Protein AF-A0A328EIQ7-F1 (afdb_monomer_lite)

Sequence (140 aa):
MAGFSALIATLGALTYQYGFGLNVCEFCWWQRIFMFPLEIIVAISLIFGIKGNHRVIGTLATIGAGFSVYHYTMHVQKWILKAQEILPASCSADPESSCVQTTGVMVFDFLTIPFMALIVFIFVIWMSFLAGCALKNEAK

pLDDT: mean 70.71, std 13.25, range [43.28, 88.62]

Foldseek 3Di:
DLLVVLVVLVVVVVCCCVVVVQQEAPLNVVLVVLSPVLSVVVVCCVVVVPQDCLVVSLVSLVVSLVSLVVLLVQQCCCQVVVDDRPDPQDPDPDPSNRSRPRDPDDDVSRDDSSNVSNVSSVVSNVVSVVSVVVVVVVVD

Secondary structure (DSSP, 8-state):
-HHHHHHHHHHHHHHHHHTS--PPPHHHHHHHHHHHHHHHHHHHHHHTT-TTTHHHHHHHHHHHHHHHHHHHHHHHHHHTS-PPPSS-S-SSS-GGG-TTTS----BTTTB-HHHHHHHHHHHHHHHHHHHHHHHHHHT-

Radius of gyration: 16.92 Å; chains: 1; bounding box: 43×29×50 Å

Structure (mmCIF, N/CA/C/O backbone):
data_AF-A0A328EIQ7-F1
#
_entry.id   AF-A0A328EIQ7-F1
#
loop_
_atom_site.group_PDB
_atom_site.id
_atom_site.type_symbol
_atom_site.label_atom_id
_atom_site.label_alt_id
_atom_site.label_comp_id
_atom_site.label_asym_id
_atom_site.label_entity_id
_atom_site.label_seq_id
_atom_site.pdbx_PDB_ins_code
_atom_site.Cartn_x
_atom_site.Cartn_y
_atom_site.Cartn_z
_atom_site.occupancy
_atom_site.B_iso_or_equiv
_atom_site.auth_seq_id
_atom_site.auth_comp_id
_atom_site.auth_asym_id
_atom_site.auth_atom_id
_atom_site.pdbx_PDB_model_num
ATOM 1 N N . MET A 1 1 ? -13.363 5.888 3.286 1.00 55.75 1 MET A N 1
ATOM 2 C CA . MET A 1 1 ? -12.366 6.491 2.370 1.00 55.75 1 MET A CA 1
ATOM 3 C C . MET A 1 1 ? -11.290 5.490 1.945 1.00 55.75 1 MET A C 1
ATOM 5 O O . MET A 1 1 ? -11.178 5.267 0.751 1.00 55.75 1 MET A O 1
ATOM 9 N N . ALA A 1 2 ? -10.595 4.806 2.867 1.00 58.88 2 ALA A N 1
ATOM 10 C CA . ALA A 1 2 ? -9.532 3.839 2.530 1.00 58.88 2 ALA A CA 1
ATOM 11 C C . ALA A 1 2 ? -9.949 2.674 1.595 1.00 58.88 2 ALA A C 1
ATOM 13 O O . ALA A 1 2 ? -9.169 2.270 0.739 1.00 58.88 2 ALA A O 1
ATOM 14 N N . GLY A 1 3 ? -11.183 2.162 1.702 1.00 62.28 3 GLY A N 1
ATOM 15 C CA . GLY A 1 3 ? -11.669 1.091 0.815 1.00 62.28 3 GLY A CA 1
ATOM 16 C C . GLY A 1 3 ? -11.914 1.526 -0.638 1.00 62.28 3 GLY A C 1
ATOM 17 O O . GLY A 1 3 ? -11.757 0.728 -1.554 1.00 62.28 3 GLY A O 1
ATOM 18 N N . PHE A 1 4 ? -12.252 2.798 -0.873 1.00 65.81 4 PHE A N 1
ATOM 19 C CA . PHE A 1 4 ? -12.515 3.306 -2.225 1.00 65.81 4 PHE A CA 1
ATOM 20 C C . PHE A 1 4 ? -11.212 3.532 -3.003 1.00 65.81 4 PHE A C 1
ATOM 22 O O . PHE A 1 4 ? -11.117 3.170 -4.171 1.00 65.81 4 PHE A O 1
ATOM 29 N N . SER A 1 5 ? -10.175 4.051 -2.335 1.00 62.84 5 SER A N 1
ATOM 30 C CA . SER A 1 5 ? -8.829 4.176 -2.912 1.00 62.84 5 SER A CA 1
ATOM 31 C C . SER A 1 5 ? -8.204 2.817 -3.243 1.00 62.84 5 SER A C 1
ATOM 33 O O . SER A 1 5 ? -7.541 2.694 -4.266 1.00 62.84 5 SER A O 1
ATOM 35 N N . ALA A 1 6 ? -8.458 1.801 -2.414 1.00 62.19 6 ALA A N 1
ATOM 36 C CA . ALA A 1 6 ? -8.024 0.422 -2.637 1.00 62.19 6 ALA A CA 1
ATOM 37 C C . ALA A 1 6 ? -8.658 -0.187 -3.901 1.00 62.19 6 ALA A C 1
ATOM 39 O O . ALA A 1 6 ? -7.957 -0.655 -4.792 1.00 62.19 6 ALA A O 1
ATOM 40 N N . LEU A 1 7 ? -9.982 -0.071 -4.050 1.00 67.44 7 LEU A N 1
ATOM 41 C CA . LEU A 1 7 ? -10.684 -0.556 -5.244 1.00 67.44 7 LEU A CA 1
ATOM 42 C C . LEU A 1 7 ? -10.172 0.096 -6.534 1.00 67.44 7 LEU A C 1
ATOM 44 O O . LEU A 1 7 ? -9.965 -0.597 -7.527 1.00 67.44 7 LEU A O 1
ATOM 48 N N . ILE A 1 8 ? -9.935 1.411 -6.519 1.00 72.75 8 ILE A N 1
ATOM 49 C CA . ILE A 1 8 ? -9.387 2.128 -7.679 1.00 72.75 8 ILE A CA 1
ATOM 50 C C . ILE A 1 8 ? -7.964 1.655 -7.992 1.00 72.75 8 ILE A C 1
ATOM 52 O O . ILE A 1 8 ? -7.632 1.467 -9.161 1.00 72.75 8 ILE A O 1
ATOM 56 N N . ALA A 1 9 ? -7.132 1.431 -6.972 1.00 65.31 9 ALA A N 1
ATOM 57 C CA . ALA A 1 9 ? -5.766 0.961 -7.163 1.00 65.31 9 ALA A CA 1
ATOM 58 C C . ALA A 1 9 ? -5.720 -0.472 -7.724 1.00 65.31 9 ALA A C 1
ATOM 60 O O . ALA A 1 9 ? -4.964 -0.736 -8.659 1.00 65.31 9 ALA A O 1
ATOM 61 N N . THR A 1 10 ? -6.579 -1.367 -7.234 1.00 68.25 10 THR A N 1
ATOM 62 C CA . THR A 1 10 ? -6.695 -2.744 -7.734 1.00 68.25 10 THR A CA 1
ATOM 63 C C . THR A 1 10 ? -7.267 -2.799 -9.148 1.00 68.25 10 THR A C 1
ATOM 65 O O . THR A 1 10 ? -6.723 -3.505 -9.998 1.00 68.25 10 THR A O 1
ATOM 68 N N . LEU A 1 11 ? -8.300 -2.006 -9.449 1.00 68.69 11 LEU A N 1
ATOM 69 C CA . LEU A 1 11 ? -8.834 -1.891 -10.809 1.00 68.69 11 LEU A CA 1
ATOM 70 C C . LEU A 1 11 ? -7.795 -1.316 -11.774 1.00 68.69 11 LEU A C 1
ATOM 72 O O . LEU A 1 11 ? -7.629 -1.865 -12.857 1.00 68.69 11 LEU A O 1
ATOM 76 N N . GLY A 1 12 ? -7.060 -0.278 -11.363 1.00 64.44 12 GLY A N 1
ATOM 77 C CA . GLY A 1 12 ? -5.956 0.295 -12.134 1.00 64.44 12 GLY A CA 1
ATOM 78 C C . GLY A 1 12 ? -4.852 -0.725 -12.416 1.00 64.44 12 GLY A C 1
ATOM 79 O O . GLY A 1 12 ? -4.405 -0.875 -13.549 1.00 64.44 12 GLY A O 1
ATOM 80 N N . ALA A 1 13 ? -4.447 -1.496 -11.406 1.00 64.44 13 ALA A N 1
ATOM 81 C CA . ALA A 1 13 ? -3.445 -2.547 -11.560 1.00 64.44 13 ALA A CA 1
ATOM 82 C C . ALA A 1 13 ? -3.894 -3.657 -12.532 1.00 64.44 13 ALA A C 1
ATOM 84 O O . ALA A 1 13 ? -3.063 -4.232 -13.244 1.00 64.44 13 ALA A O 1
ATOM 85 N N . LEU A 1 14 ? -5.196 -3.954 -12.580 1.00 64.31 14 LEU A N 1
ATOM 86 C CA . LEU A 1 14 ? -5.769 -4.970 -13.459 1.00 64.31 14 LEU A CA 1
ATOM 87 C C . LEU A 1 14 ? -5.925 -4.471 -14.905 1.00 64.31 14 LEU A C 1
ATOM 89 O O . LEU A 1 14 ? -5.632 -5.225 -15.832 1.00 64.31 14 LEU A O 1
ATOM 93 N N . THR A 1 15 ? -6.296 -3.202 -15.118 1.00 64.38 15 THR A N 1
ATOM 94 C CA . THR A 1 15 ? -6.307 -2.582 -16.457 1.00 64.38 15 THR A CA 1
ATOM 95 C C . THR A 1 15 ? -4.909 -2.434 -17.039 1.00 64.38 15 THR A C 1
ATOM 97 O O . THR A 1 15 ? -4.744 -2.640 -18.237 1.00 64.38 15 THR A O 1
ATOM 100 N N . TYR A 1 16 ? -3.880 -2.164 -16.231 1.00 61.44 16 TYR A N 1
ATOM 101 C CA . TYR A 1 16 ? -2.499 -2.166 -16.730 1.00 61.44 16 TYR A CA 1
ATOM 102 C C . TYR A 1 16 ? -2.033 -3.548 -17.204 1.00 61.44 16 TYR A C 1
ATOM 104 O O . TYR A 1 16 ? -1.334 -3.640 -18.210 1.00 61.44 16 TYR A O 1
ATOM 112 N N . GLN A 1 17 ? -2.469 -4.621 -16.542 1.00 57.56 17 GLN A N 1
ATOM 113 C CA . GLN A 1 17 ? -2.087 -5.984 -16.911 1.00 57.56 17 GLN A CA 1
ATOM 114 C C . GLN A 1 17 ? -2.889 -6.525 -18.107 1.00 57.56 17 GLN A C 1
ATOM 116 O O . GLN A 1 17 ? -2.301 -7.007 -19.068 1.00 57.56 17 GLN A O 1
ATOM 121 N N . TYR A 1 18 ? -4.223 -6.433 -18.075 1.00 58.44 18 TYR A N 1
ATOM 122 C CA . TYR A 1 18 ? -5.090 -7.008 -19.117 1.00 58.44 18 TYR A CA 1
ATOM 123 C C . TYR A 1 18 ? -5.432 -6.036 -20.249 1.00 58.44 18 TYR A C 1
ATOM 125 O O . TYR A 1 18 ? -5.706 -6.470 -21.361 1.00 58.44 18 TYR A O 1
ATOM 133 N N . GLY A 1 19 ? -5.441 -4.731 -19.974 1.00 58.91 19 GLY A N 1
ATOM 134 C CA . GLY A 1 19 ? -5.762 -3.703 -20.966 1.00 58.91 19 GLY A CA 1
ATOM 135 C C . GLY A 1 19 ? -4.544 -3.250 -21.767 1.00 58.91 19 GLY A C 1
ATOM 136 O O . GLY A 1 19 ? -4.631 -3.128 -22.983 1.00 58.91 19 GLY A O 1
ATOM 137 N N . PHE A 1 20 ? -3.405 -3.032 -21.099 1.00 57.84 20 PHE A N 1
ATOM 138 C CA . PHE A 1 20 ? -2.170 -2.557 -21.741 1.00 57.84 20 PHE A CA 1
ATOM 139 C C . PHE A 1 20 ? -1.143 -3.664 -22.028 1.00 57.84 20 PHE A C 1
ATOM 141 O O . PHE A 1 20 ? -0.097 -3.373 -22.600 1.00 57.84 20 PHE A O 1
ATOM 148 N N . GLY A 1 21 ? -1.424 -4.919 -21.651 1.00 55.94 21 GLY A N 1
ATOM 149 C CA . GLY A 1 21 ? -0.544 -6.062 -21.925 1.00 55.94 21 GLY A CA 1
ATOM 150 C C . GLY A 1 21 ? 0.822 -5.978 -21.237 1.00 55.94 21 GLY A C 1
ATOM 151 O O . GLY A 1 21 ? 1.778 -6.597 -21.697 1.00 55.94 21 GLY A O 1
ATOM 152 N N . LEU A 1 22 ? 0.942 -5.193 -20.161 1.00 60.72 22 LEU A N 1
ATOM 153 C CA . LEU A 1 22 ? 2.194 -5.061 -19.422 1.00 60.72 22 LEU A CA 1
ATOM 154 C C . LEU A 1 22 ? 2.404 -6.315 -18.570 1.00 60.72 22 LEU A C 1
ATOM 156 O O . LEU A 1 22 ? 1.678 -6.544 -17.596 1.00 60.72 22 LEU A O 1
ATOM 160 N N . ASN A 1 23 ? 3.409 -7.115 -18.928 1.00 59.16 23 ASN A N 1
ATOM 161 C CA . ASN A 1 23 ? 3.832 -8.243 -18.108 1.00 59.16 23 ASN A CA 1
ATOM 162 C C . ASN A 1 23 ? 4.323 -7.730 -16.746 1.00 59.16 23 ASN A C 1
ATOM 164 O O . ASN A 1 23 ? 5.179 -6.853 -16.636 1.00 59.16 23 ASN A O 1
ATOM 168 N N . VAL A 1 24 ? 3.710 -8.238 -15.677 1.00 61.91 24 VAL A N 1
ATOM 169 C CA . VAL A 1 24 ? 4.009 -7.797 -14.312 1.00 61.91 24 VAL A CA 1
ATOM 170 C C . VAL A 1 24 ? 5.277 -8.485 -13.838 1.00 61.91 24 VAL A C 1
ATOM 172 O O . VAL A 1 24 ? 5.378 -9.707 -13.874 1.00 61.91 24 VAL A O 1
ATOM 175 N N . CYS A 1 25 ? 6.227 -7.699 -13.353 1.00 68.31 25 CYS A N 1
ATOM 176 C CA . CYS A 1 25 ? 7.468 -8.231 -12.826 1.00 68.31 25 CYS A CA 1
ATOM 177 C C . CYS A 1 25 ? 7.275 -8.950 -11.476 1.00 68.31 25 CYS A C 1
ATOM 179 O O . CYS A 1 25 ? 6.311 -8.692 -10.745 1.00 68.31 25 CYS A O 1
ATOM 181 N N . GLU A 1 26 ? 8.224 -9.814 -11.108 1.00 69.50 26 GLU A N 1
ATOM 182 C CA . GLU A 1 26 ? 8.176 -10.594 -9.861 1.00 69.50 26 GLU A CA 1
ATOM 183 C C . GLU A 1 26 ? 8.045 -9.693 -8.617 1.00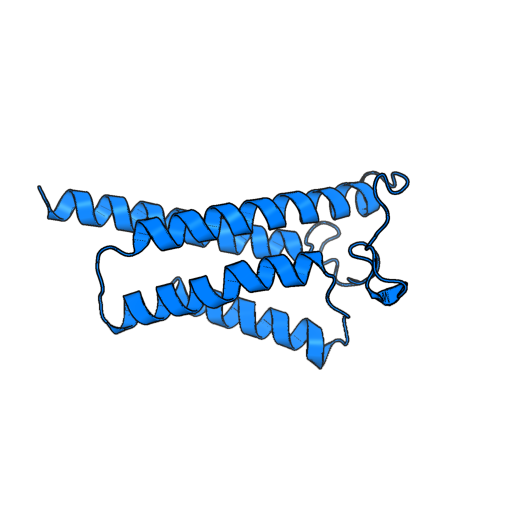 69.50 26 GLU A C 1
ATOM 185 O O . GLU A 1 26 ? 7.254 -9.981 -7.718 1.00 69.50 26 GLU A O 1
ATOM 190 N N . PHE A 1 27 ? 8.733 -8.543 -8.580 1.00 66.50 27 PHE A N 1
ATOM 191 C CA . PHE A 1 27 ? 8.627 -7.582 -7.471 1.00 66.50 27 PHE A CA 1
ATOM 192 C C . PHE A 1 27 ? 7.250 -6.905 -7.373 1.00 66.50 27 PHE A C 1
ATOM 194 O O . PHE A 1 27 ? 6.747 -6.695 -6.267 1.00 66.50 27 PHE A O 1
ATOM 201 N N . CYS A 1 28 ? 6.600 -6.601 -8.499 1.00 72.06 28 CYS A N 1
ATOM 202 C CA . CYS A 1 28 ? 5.214 -6.119 -8.504 1.00 72.06 28 CYS A CA 1
ATOM 203 C C . CYS A 1 28 ? 4.244 -7.192 -7.998 1.00 72.06 28 CYS A C 1
ATOM 205 O O . CYS A 1 28 ? 3.253 -6.869 -7.341 1.00 72.06 28 CYS A O 1
ATOM 207 N N . TRP A 1 29 ? 4.522 -8.467 -8.277 1.00 74.62 29 TRP A N 1
ATOM 208 C CA . TRP A 1 29 ? 3.723 -9.570 -7.754 1.00 74.62 29 TRP A CA 1
ATOM 209 C C . TRP A 1 29 ? 3.839 -9.666 -6.228 1.00 74.62 29 TRP A C 1
ATOM 211 O O . TRP A 1 29 ? 2.819 -9.737 -5.541 1.00 74.62 29 TRP A O 1
ATOM 221 N N . TRP A 1 30 ? 5.053 -9.518 -5.684 1.00 75.62 30 TRP A N 1
ATOM 222 C CA . TRP A 1 30 ? 5.267 -9.412 -4.238 1.00 75.62 30 TRP A CA 1
ATOM 223 C C . TRP A 1 30 ? 4.500 -8.243 -3.614 1.00 75.62 30 TRP A C 1
ATOM 225 O O . TRP A 1 30 ? 3.831 -8.429 -2.599 1.00 75.62 30 TRP A O 1
ATOM 235 N N . GLN A 1 31 ? 4.501 -7.061 -4.237 1.00 75.12 31 GLN A N 1
ATOM 236 C CA . GLN A 1 31 ? 3.704 -5.922 -3.756 1.00 75.12 31 GLN A CA 1
ATOM 237 C C . GLN A 1 31 ? 2.198 -6.238 -3.722 1.00 75.12 31 GLN A C 1
ATOM 239 O O . GLN A 1 31 ? 1.522 -5.897 -2.749 1.00 75.12 31 GLN A O 1
ATOM 244 N N . ARG A 1 32 ? 1.672 -6.945 -4.734 1.00 78.69 32 ARG A N 1
ATOM 245 C CA . ARG A 1 32 ? 0.258 -7.361 -4.790 1.00 78.69 32 ARG A CA 1
ATOM 246 C C . ARG A 1 32 ? -0.114 -8.385 -3.717 1.00 78.69 32 ARG A C 1
ATOM 248 O O . ARG A 1 32 ? -1.206 -8.282 -3.162 1.00 78.69 32 ARG A O 1
ATOM 255 N N . ILE A 1 33 ? 0.783 -9.316 -3.377 1.00 81.38 33 ILE A N 1
ATOM 256 C CA . ILE A 1 33 ? 0.560 -10.281 -2.284 1.00 81.38 33 ILE A CA 1
ATOM 257 C C . ILE A 1 33 ? 0.326 -9.564 -0.953 1.00 81.38 33 ILE A C 1
ATOM 259 O O . ILE A 1 33 ? -0.495 -10.015 -0.162 1.00 81.38 33 ILE A O 1
ATOM 263 N N . PHE A 1 34 ? 1.007 -8.446 -0.696 1.00 79.88 34 PHE A N 1
ATOM 264 C CA . PHE A 1 34 ? 0.793 -7.673 0.532 1.00 79.88 34 PHE A CA 1
ATOM 265 C C . PHE A 1 34 ? -0.391 -6.709 0.431 1.00 79.88 34 PHE A C 1
ATOM 267 O O . PHE A 1 34 ? -1.044 -6.431 1.438 1.00 79.88 34 PHE A O 1
ATOM 274 N N . MET A 1 35 ? -0.691 -6.214 -0.770 1.00 80.94 35 MET A N 1
ATOM 275 C CA . MET A 1 35 ? -1.764 -5.251 -0.992 1.00 80.94 35 MET A CA 1
ATOM 276 C C . MET A 1 35 ? -3.155 -5.895 -0.933 1.00 80.94 35 MET A C 1
ATOM 278 O O . MET A 1 35 ? -3.985 -5.452 -0.147 1.00 80.94 35 MET A O 1
ATOM 282 N N . PHE A 1 36 ? -3.424 -6.967 -1.686 1.00 81.06 36 PHE A N 1
ATOM 283 C CA . PHE A 1 36 ? -4.786 -7.516 -1.789 1.00 81.06 36 PHE A CA 1
ATOM 284 C C . PHE A 1 36 ? -5.375 -8.027 -0.461 1.00 81.06 36 PHE A C 1
ATOM 286 O O . PHE A 1 36 ? -6.525 -7.698 -0.160 1.00 81.06 36 PHE A O 1
ATOM 293 N N . PRO A 1 37 ? -4.638 -8.769 0.391 1.00 82.25 37 PRO A N 1
ATOM 294 C CA . PRO A 1 37 ? -5.161 -9.177 1.693 1.00 82.25 37 PRO A CA 1
ATOM 295 C C . PRO A 1 37 ? -5.436 -7.978 2.599 1.00 82.25 37 PRO A C 1
ATOM 297 O O . PRO A 1 37 ? -6.416 -7.978 3.343 1.00 82.25 37 PRO A O 1
ATOM 300 N N . LEU A 1 38 ? -4.602 -6.935 2.516 1.00 82.56 38 LEU A N 1
ATOM 301 C CA . LEU A 1 38 ? -4.797 -5.710 3.278 1.00 82.56 38 LEU A CA 1
ATOM 302 C C . LEU A 1 38 ? -6.122 -5.038 2.904 1.00 82.56 38 LEU A C 1
ATOM 304 O O . LEU A 1 38 ? -6.865 -4.621 3.792 1.00 82.56 38 LEU A O 1
ATOM 308 N N . GLU A 1 39 ? -6.444 -4.967 1.613 1.00 80.06 39 GLU A N 1
ATOM 309 C CA . GLU A 1 39 ? -7.699 -4.381 1.132 1.00 80.06 39 GLU A CA 1
ATOM 310 C C . GLU A 1 39 ? -8.921 -5.132 1.655 1.00 80.06 39 GLU A C 1
ATOM 312 O O . GLU A 1 39 ? -9.871 -4.506 2.128 1.00 80.06 39 GLU A O 1
ATOM 317 N N . ILE A 1 40 ? -8.870 -6.467 1.646 1.00 82.75 40 ILE A N 1
ATOM 318 C CA . ILE A 1 40 ? -9.935 -7.321 2.183 1.00 82.75 40 ILE A CA 1
ATOM 319 C C . ILE A 1 40 ? -10.121 -7.054 3.681 1.00 82.75 40 ILE A C 1
ATOM 321 O O . ILE A 1 40 ? -11.245 -6.849 4.139 1.00 82.75 40 ILE A O 1
ATOM 325 N N . ILE A 1 41 ? -9.030 -6.990 4.449 1.00 83.88 41 ILE A N 1
ATOM 326 C CA . ILE A 1 41 ? -9.088 -6.731 5.894 1.00 83.88 41 ILE A CA 1
ATOM 327 C C . ILE A 1 41 ? -9.676 -5.344 6.175 1.00 83.88 41 ILE A C 1
ATOM 329 O O . ILE A 1 41 ? -10.522 -5.205 7.064 1.00 83.88 41 ILE A O 1
ATOM 333 N N . VAL A 1 42 ? -9.270 -4.317 5.423 1.00 81.25 42 VAL A N 1
ATOM 334 C CA . VAL A 1 42 ? -9.812 -2.956 5.551 1.00 81.25 42 VAL A CA 1
ATOM 335 C C . VAL A 1 42 ? -11.300 -2.930 5.196 1.00 81.25 42 VAL A C 1
ATOM 337 O O . VAL A 1 42 ? -12.088 -2.349 5.942 1.00 81.25 42 VAL A O 1
ATOM 340 N N . ALA A 1 43 ? -11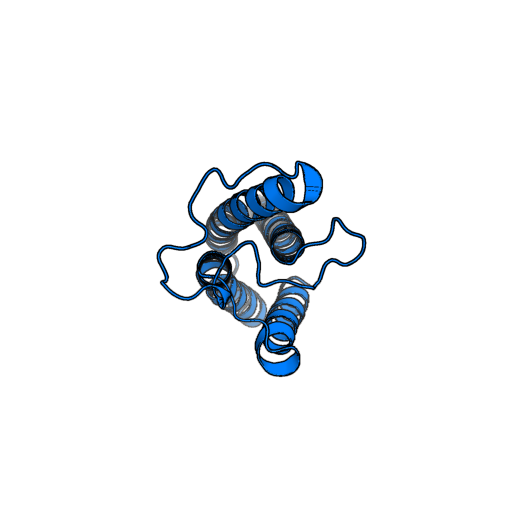.707 -3.583 4.104 1.00 81.38 43 ALA A N 1
ATOM 341 C CA . ALA A 1 43 ? -13.099 -3.640 3.666 1.00 81.38 43 ALA A CA 1
ATOM 342 C C . ALA A 1 43 ? -13.999 -4.335 4.698 1.00 81.38 43 ALA A C 1
ATOM 344 O O . ALA A 1 43 ? -15.019 -3.777 5.099 1.00 81.38 43 ALA A O 1
ATOM 345 N N . ILE A 1 44 ? -13.590 -5.504 5.199 1.00 83.19 44 ILE A N 1
ATOM 346 C CA . ILE A 1 44 ? -14.320 -6.242 6.240 1.00 83.19 44 ILE A CA 1
ATOM 347 C C . ILE A 1 44 ? -14.394 -5.411 7.525 1.00 83.19 44 ILE A C 1
ATOM 349 O O . ILE A 1 44 ? -15.463 -5.281 8.118 1.00 83.19 44 ILE A O 1
ATOM 353 N N . SER A 1 45 ? -13.289 -4.788 7.940 1.00 83.19 45 SER A N 1
ATOM 354 C CA . SER A 1 45 ? -13.274 -3.962 9.155 1.00 83.19 45 SER A CA 1
ATOM 355 C C . SER A 1 45 ? -14.226 -2.765 9.054 1.00 83.19 45 SER A C 1
ATOM 357 O O . SER A 1 45 ? -14.824 -2.383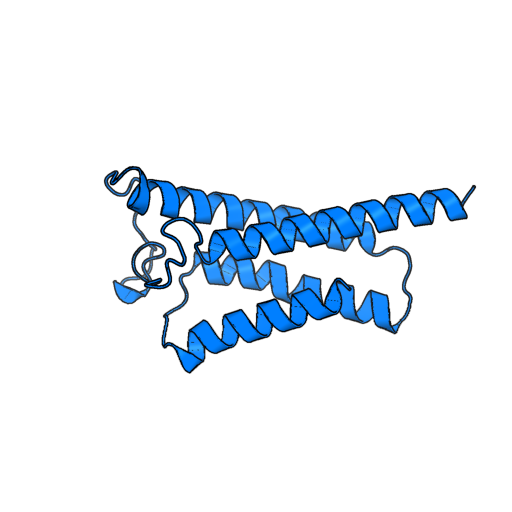 10.058 1.00 83.19 45 SER A O 1
ATOM 359 N N . LEU A 1 46 ? -14.404 -2.200 7.852 1.00 78.69 46 LEU A N 1
ATOM 360 C CA . LEU A 1 46 ? -15.357 -1.118 7.590 1.00 78.69 46 LEU A CA 1
ATOM 361 C C . LEU A 1 46 ? -16.813 -1.602 7.567 1.00 78.69 46 LEU A C 1
ATOM 363 O O . LEU A 1 46 ? -17.662 -0.942 8.155 1.00 78.69 46 LEU A O 1
ATOM 367 N N . ILE A 1 47 ? -17.101 -2.735 6.919 1.00 83.00 47 ILE A N 1
ATOM 368 C CA . ILE A 1 47 ? -18.466 -3.279 6.799 1.00 83.00 47 ILE A CA 1
ATOM 369 C C . ILE A 1 47 ? -18.995 -3.741 8.159 1.00 83.00 47 ILE A C 1
ATOM 371 O O . ILE A 1 47 ? -20.129 -3.444 8.520 1.00 83.00 47 ILE A O 1
ATOM 375 N N . PHE A 1 48 ? -18.165 -4.449 8.925 1.00 83.19 48 PHE A N 1
ATOM 376 C CA . PHE A 1 48 ? -18.558 -5.037 10.206 1.00 83.19 48 PHE A CA 1
ATOM 377 C C . PHE A 1 48 ? -18.247 -4.135 11.410 1.00 83.19 48 PHE A C 1
ATOM 379 O O . PHE A 1 48 ? -18.505 -4.521 12.547 1.00 83.19 48 PHE A O 1
ATOM 386 N N . GLY A 1 49 ? -17.675 -2.945 11.187 1.00 76.31 49 GLY A N 1
ATOM 387 C CA . GLY A 1 49 ? -17.350 -1.992 12.253 1.00 76.31 49 GLY A CA 1
ATOM 388 C C . GLY A 1 49 ? -16.339 -2.520 13.280 1.00 76.31 49 GLY A C 1
ATOM 389 O O . GLY A 1 49 ? -16.369 -2.106 14.440 1.00 76.31 49 GLY A O 1
ATOM 390 N N . ILE A 1 50 ? -15.454 -3.443 12.884 1.00 78.62 50 ILE A N 1
ATOM 391 C CA . ILE A 1 50 ? -14.511 -4.107 13.794 1.00 78.62 50 ILE A CA 1
ATOM 392 C C . ILE A 1 50 ? -13.418 -3.117 14.210 1.00 78.62 50 ILE A C 1
ATOM 394 O O . ILE A 1 50 ? -12.500 -2.788 13.453 1.00 78.62 50 ILE A O 1
ATOM 398 N N . LYS A 1 51 ? -13.498 -2.658 15.458 1.00 72.81 51 LYS A N 1
ATOM 399 C CA . LYS A 1 51 ? -12.522 -1.764 16.082 1.00 72.81 51 LYS A CA 1
ATOM 400 C C . LYS A 1 51 ? -11.385 -2.597 16.685 1.00 72.81 51 LYS A C 1
ATOM 402 O O . LYS A 1 51 ? -11.575 -3.268 17.689 1.00 72.81 51 LYS A O 1
ATOM 407 N N . GLY A 1 52 ? -10.199 -2.569 16.071 1.00 76.62 52 GLY A N 1
ATOM 408 C CA . GLY A 1 52 ? -9.017 -3.269 16.612 1.00 76.62 52 GLY A CA 1
ATOM 409 C C . GLY A 1 52 ? -7.977 -3.701 15.580 1.00 76.62 52 GLY A C 1
ATOM 410 O O . GLY A 1 52 ? -6.794 -3.783 15.899 1.00 76.62 52 GLY A O 1
ATOM 411 N N . ASN A 1 53 ? -8.376 -3.850 14.316 1.00 83.38 53 ASN A N 1
ATOM 412 C CA . ASN A 1 53 ? -7.501 -4.364 13.253 1.00 83.38 53 ASN A CA 1
ATOM 413 C C . ASN A 1 53 ? -6.432 -3.369 12.764 1.00 83.38 53 ASN A C 1
ATOM 415 O O . ASN A 1 53 ? -5.576 -3.730 11.960 1.00 83.38 53 ASN A O 1
ATOM 419 N N . HIS A 1 54 ? -6.438 -2.130 13.268 1.00 82.25 54 HIS A N 1
ATOM 420 C CA . HIS A 1 54 ? -5.522 -1.058 12.861 1.00 82.25 54 HIS A CA 1
ATOM 421 C C . HIS A 1 54 ? -4.035 -1.437 12.983 1.00 82.25 54 HIS A C 1
ATOM 423 O O . HIS A 1 54 ? -3.235 -1.032 12.144 1.00 82.25 54 HIS A O 1
ATOM 429 N N . ARG A 1 55 ? -3.655 -2.251 13.982 1.00 83.38 55 ARG A N 1
ATOM 430 C CA . ARG A 1 55 ? -2.264 -2.715 14.148 1.00 83.38 55 ARG A CA 1
ATOM 431 C C . ARG A 1 55 ? -1.851 -3.688 13.048 1.00 83.38 55 ARG A C 1
ATOM 433 O O . ARG A 1 55 ? -0.790 -3.519 12.464 1.00 83.38 55 ARG A O 1
ATOM 440 N N . VAL A 1 56 ? -2.709 -4.660 12.735 1.00 85.81 56 VAL A N 1
ATOM 441 C CA . VAL A 1 56 ? -2.454 -5.663 11.686 1.00 85.81 56 VAL A CA 1
ATOM 442 C C . VAL A 1 56 ? -2.371 -4.991 10.317 1.00 85.81 56 VAL A C 1
ATOM 444 O O . VAL A 1 56 ? 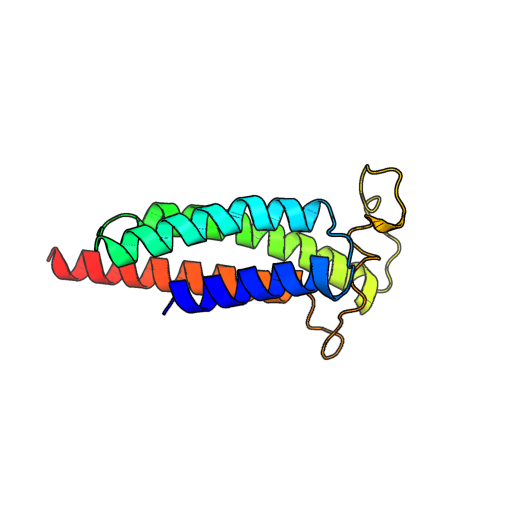-1.433 -5.244 9.564 1.00 85.81 56 VAL A O 1
ATOM 447 N N . ILE A 1 57 ? -3.307 -4.079 10.032 1.00 85.94 57 ILE A N 1
ATOM 448 C CA . ILE A 1 57 ? -3.330 -3.295 8.790 1.00 85.94 57 ILE A CA 1
ATOM 449 C C . ILE A 1 57 ? -2.050 -2.451 8.674 1.00 85.94 57 ILE A C 1
ATOM 451 O O . ILE A 1 57 ? -1.392 -2.480 7.637 1.00 85.94 57 ILE A O 1
ATOM 455 N N . GLY A 1 58 ? -1.649 -1.757 9.746 1.00 85.12 58 GLY A N 1
ATOM 456 C CA . GLY A 1 58 ? -0.428 -0.949 9.763 1.00 85.12 58 GLY A CA 1
ATOM 457 C C . GLY A 1 58 ? 0.853 -1.765 9.552 1.00 85.12 58 GLY A C 1
ATOM 458 O O . GLY A 1 58 ? 1.727 -1.346 8.790 1.00 85.12 58 GLY A O 1
ATOM 459 N N . THR A 1 59 ? 0.966 -2.948 10.168 1.00 87.50 59 THR A N 1
ATOM 460 C CA . THR A 1 59 ? 2.134 -3.828 10.000 1.00 87.50 59 THR A CA 1
ATOM 461 C C . THR A 1 59 ? 2.238 -4.355 8.570 1.00 87.50 59 THR A C 1
ATOM 463 O O . THR A 1 59 ? 3.304 -4.236 7.967 1.00 87.50 59 THR A O 1
ATOM 466 N N . LEU A 1 60 ? 1.145 -4.873 7.993 1.00 85.56 60 LEU A N 1
ATOM 467 C CA . LEU A 1 60 ? 1.156 -5.338 6.600 1.00 85.56 60 LEU A CA 1
ATOM 468 C C . LEU A 1 60 ? 1.481 -4.196 5.625 1.00 85.56 60 LEU A C 1
ATOM 470 O O . LEU A 1 60 ? 2.285 -4.384 4.713 1.00 85.56 60 LEU A O 1
ATOM 474 N N . ALA A 1 61 ? 0.903 -3.008 5.837 1.00 86.69 61 ALA A N 1
ATOM 475 C CA . ALA A 1 61 ? 1.164 -1.847 4.989 1.00 86.69 61 ALA A CA 1
ATOM 476 C C . ALA A 1 61 ? 2.635 -1.418 5.032 1.00 86.69 61 ALA A C 1
ATOM 478 O O . ALA A 1 61 ? 3.197 -1.052 4.005 1.00 86.69 61 ALA A O 1
ATOM 479 N N . THR A 1 62 ? 3.272 -1.496 6.204 1.00 88.00 62 THR A N 1
ATOM 480 C CA . THR A 1 62 ? 4.697 -1.168 6.370 1.00 88.00 62 THR A CA 1
ATOM 481 C C . THR A 1 62 ? 5.592 -2.128 5.589 1.00 88.00 62 THR A C 1
ATOM 483 O O . THR A 1 62 ? 6.541 -1.693 4.939 1.00 88.00 62 THR A O 1
ATOM 486 N N . ILE A 1 63 ? 5.273 -3.425 5.601 1.00 88.62 63 ILE A N 1
ATOM 487 C CA . ILE A 1 63 ? 6.015 -4.429 4.828 1.00 88.62 63 ILE A CA 1
ATOM 488 C C . ILE A 1 63 ? 5.860 -4.155 3.327 1.00 88.62 63 ILE A C 1
ATOM 490 O O . ILE A 1 63 ? 6.860 -4.067 2.616 1.00 88.62 63 ILE A O 1
ATOM 494 N N . GLY A 1 64 ? 4.626 -3.939 2.858 1.00 85.38 64 GLY A N 1
ATOM 495 C CA . GLY A 1 64 ? 4.350 -3.583 1.463 1.00 85.38 64 GLY A CA 1
ATOM 496 C C . GLY A 1 64 ? 5.061 -2.298 1.022 1.00 85.38 64 GLY A C 1
ATOM 497 O O . GLY A 1 64 ? 5.667 -2.265 -0.048 1.00 85.38 64 GLY A O 1
ATOM 498 N N . ALA A 1 65 ? 5.088 -1.273 1.882 1.00 86.81 65 ALA A N 1
ATOM 499 C CA . ALA A 1 65 ? 5.827 -0.036 1.640 1.00 86.81 65 ALA A CA 1
ATOM 500 C C . ALA A 1 65 ? 7.330 -0.288 1.454 1.00 86.81 65 ALA A C 1
ATOM 502 O O . ALA A 1 65 ? 7.932 0.302 0.561 1.00 86.81 65 ALA A O 1
ATOM 503 N N . GLY A 1 66 ? 7.931 -1.189 2.241 1.00 86.38 66 GLY A N 1
ATOM 504 C CA . GLY A 1 66 ? 9.339 -1.570 2.095 1.00 86.38 66 GLY A CA 1
ATOM 505 C C . GLY A 1 66 ? 9.658 -2.142 0.710 1.00 86.38 66 GLY A C 1
ATOM 506 O O . GLY A 1 66 ? 10.613 -1.704 0.065 1.00 86.38 66 GLY A O 1
ATOM 507 N N . PHE A 1 67 ? 8.812 -3.046 0.207 1.00 83.81 67 PHE A N 1
ATOM 508 C CA . PHE A 1 67 ? 8.938 -3.578 -1.156 1.00 83.81 67 PHE A CA 1
ATOM 509 C C . PHE A 1 67 ? 8.734 -2.498 -2.229 1.00 83.81 67 PHE A C 1
ATOM 511 O O . PHE A 1 67 ? 9.420 -2.514 -3.252 1.00 83.81 67 PHE A O 1
ATOM 518 N N . SER A 1 68 ? 7.828 -1.542 -2.009 1.00 83.69 68 SER A N 1
ATOM 519 C CA . SER A 1 68 ? 7.621 -0.407 -2.921 1.00 83.69 68 SER A CA 1
ATOM 520 C C . SER A 1 68 ? 8.800 0.554 -2.966 1.00 83.69 68 SER A C 1
ATOM 522 O O . SER A 1 68 ? 9.191 0.964 -4.057 1.00 83.69 68 SER A O 1
ATOM 524 N N . VAL A 1 69 ? 9.416 0.865 -1.821 1.00 84.62 69 VAL A N 1
ATOM 525 C CA . VAL A 1 69 ? 10.635 1.686 -1.768 1.00 84.62 69 VAL A CA 1
ATOM 526 C C . VAL A 1 69 ? 11.765 0.997 -2.520 1.00 84.62 69 VAL A C 1
ATOM 528 O O . VAL A 1 69 ? 12.373 1.612 -3.393 1.00 84.62 69 VAL A O 1
ATOM 531 N N . TYR A 1 70 ? 12.014 -0.283 -2.237 1.00 82.50 70 TYR A N 1
ATOM 532 C CA . TYR A 1 70 ? 13.074 -1.036 -2.904 1.00 82.50 70 TYR A CA 1
ATOM 533 C C . TYR A 1 70 ? 12.885 -1.049 -4.427 1.00 82.50 70 TYR A C 1
ATOM 535 O O . TYR A 1 70 ? 13.784 -0.674 -5.181 1.00 82.50 70 TYR A O 1
ATOM 543 N N . HIS A 1 71 ? 11.677 -1.366 -4.889 1.00 76.88 71 HIS A N 1
ATOM 544 C CA . HIS A 1 71 ? 11.376 -1.398 -6.316 1.00 76.88 71 HIS A CA 1
ATOM 545 C C . HIS A 1 71 ? 11.469 -0.006 -6.970 1.00 76.88 71 HIS A C 1
ATOM 547 O O . HIS A 1 71 ? 12.005 0.132 -8.069 1.00 76.88 71 HIS A O 1
ATOM 553 N N . TYR A 1 72 ? 11.034 1.052 -6.278 1.00 79.69 72 TYR A N 1
ATOM 554 C CA . TYR A 1 72 ? 11.196 2.426 -6.752 1.00 79.69 72 TYR A CA 1
ATOM 555 C C . TYR A 1 72 ? 12.674 2.817 -6.893 1.00 79.69 72 TYR A C 1
ATOM 557 O O . TYR A 1 72 ? 13.052 3.424 -7.893 1.00 79.69 72 TYR A O 1
ATOM 565 N N . THR A 1 73 ? 13.536 2.422 -5.948 1.00 75.38 73 THR A N 1
ATOM 566 C CA . THR A 1 73 ? 14.977 2.716 -6.038 1.00 75.38 73 THR A CA 1
ATOM 567 C C . THR A 1 73 ? 15.643 2.057 -7.246 1.00 75.38 73 THR A C 1
ATOM 569 O O . THR A 1 73 ? 16.493 2.688 -7.873 1.00 75.38 73 THR A O 1
ATOM 572 N N . MET A 1 74 ? 15.208 0.856 -7.645 1.00 72.19 74 MET A N 1
ATOM 573 C CA . MET A 1 74 ? 15.682 0.211 -8.877 1.00 72.19 74 MET A CA 1
ATOM 574 C C . MET A 1 74 ? 15.286 0.999 -10.130 1.00 72.19 74 MET A C 1
ATOM 576 O O . MET A 1 74 ? 16.111 1.212 -11.020 1.00 72.19 74 MET A O 1
ATOM 580 N N . HIS A 1 75 ? 14.047 1.498 -10.181 1.00 70.44 75 HIS A N 1
ATOM 581 C CA . HIS A 1 75 ? 13.604 2.374 -11.265 1.00 70.44 75 HIS A CA 1
ATOM 582 C C . HIS A 1 75 ? 14.419 3.673 -11.314 1.00 70.44 75 HIS A C 1
ATOM 584 O O . HIS A 1 75 ? 14.883 4.064 -12.381 1.00 70.44 75 HIS A O 1
ATOM 590 N N . VAL A 1 76 ? 14.654 4.316 -10.170 1.00 71.94 76 VAL A N 1
ATOM 591 C CA . VAL A 1 76 ? 15.474 5.535 -10.079 1.00 71.94 76 VAL A CA 1
ATOM 592 C C . VAL A 1 76 ? 16.902 5.282 -10.576 1.00 71.94 76 VAL A C 1
ATOM 594 O O . VAL A 1 76 ? 17.434 6.073 -11.354 1.00 71.94 76 VAL A O 1
ATOM 597 N N . GLN A 1 77 ? 17.522 4.166 -10.191 1.00 70.62 77 GLN A N 1
ATOM 598 C CA . GLN A 1 77 ? 18.880 3.831 -10.628 1.00 70.62 77 GLN A CA 1
ATOM 599 C C . GLN A 1 77 ? 18.991 3.652 -12.149 1.00 70.62 77 GLN A C 1
ATOM 601 O O . GLN A 1 77 ? 19.943 4.152 -12.751 1.00 70.62 77 GLN A O 1
ATOM 606 N N . LYS A 1 78 ? 18.011 3.004 -12.787 1.00 66.50 78 LYS A N 1
ATOM 607 C CA . LYS A 1 78 ? 18.028 2.801 -14.242 1.00 66.50 78 LYS A CA 1
ATOM 608 C C . LYS A 1 78 ? 17.634 4.051 -15.026 1.00 66.50 78 LYS A C 1
ATOM 610 O O . LYS A 1 78 ? 18.323 4.414 -15.975 1.00 66.50 78 LYS A O 1
ATOM 615 N N . TRP A 1 79 ? 16.544 4.712 -14.641 1.00 64.12 79 TRP A N 1
ATOM 616 C CA . TRP A 1 79 ? 15.951 5.797 -15.429 1.00 64.12 79 TRP A CA 1
ATOM 617 C C . TRP A 1 79 ? 16.587 7.165 -15.150 1.00 64.12 79 TRP A C 1
ATOM 619 O O . TRP A 1 79 ? 16.778 7.943 -16.082 1.00 64.12 79 TRP A O 1
ATOM 629 N N . ILE A 1 80 ? 16.975 7.447 -13.899 1.00 64.88 80 ILE A N 1
ATOM 630 C CA . ILE A 1 80 ? 17.543 8.748 -13.499 1.00 64.88 80 ILE A CA 1
ATOM 631 C C . ILE A 1 80 ? 19.072 8.708 -13.523 1.00 64.88 80 ILE A C 1
ATOM 633 O O . ILE A 1 80 ? 19.703 9.596 -14.090 1.00 64.88 80 ILE A O 1
ATOM 637 N N . LEU A 1 81 ? 19.679 7.676 -12.928 1.00 63.59 81 LEU A N 1
ATOM 638 C CA . LEU A 1 81 ? 21.141 7.587 -12.816 1.00 63.59 81 LEU A CA 1
ATOM 639 C C . LEU A 1 81 ? 21.808 6.929 -14.032 1.00 63.59 81 LEU A C 1
ATOM 641 O O . LEU A 1 81 ? 23.033 6.980 -14.132 1.00 63.59 81 LEU A O 1
ATOM 645 N N . LYS A 1 82 ? 21.032 6.322 -14.949 1.00 62.50 82 LYS A N 1
ATOM 646 C CA . LYS A 1 82 ? 21.524 5.542 -16.106 1.00 62.50 82 LYS A CA 1
ATOM 647 C C . LYS A 1 82 ? 22.645 4.562 -15.727 1.00 62.50 82 LYS A C 1
ATOM 649 O O . LYS A 1 82 ? 23.530 4.274 -16.532 1.00 62.50 82 LYS A O 1
ATOM 654 N N . ALA A 1 83 ? 22.631 4.089 -14.482 1.00 58.56 83 ALA A N 1
ATOM 655 C CA . ALA A 1 83 ? 23.654 3.210 -13.950 1.00 58.56 83 ALA A CA 1
ATOM 656 C C . ALA A 1 83 ? 23.437 1.794 -14.493 1.00 58.56 83 ALA A C 1
ATOM 658 O O . ALA A 1 83 ? 22.299 1.344 -14.650 1.00 58.56 83 ALA A O 1
ATOM 659 N N . GLN A 1 84 ? 24.533 1.097 -14.790 1.00 50.47 84 GLN A N 1
ATOM 660 C CA . GLN A 1 84 ? 24.489 -0.299 -15.214 1.00 50.47 84 GLN A CA 1
ATOM 661 C C . GLN A 1 84 ?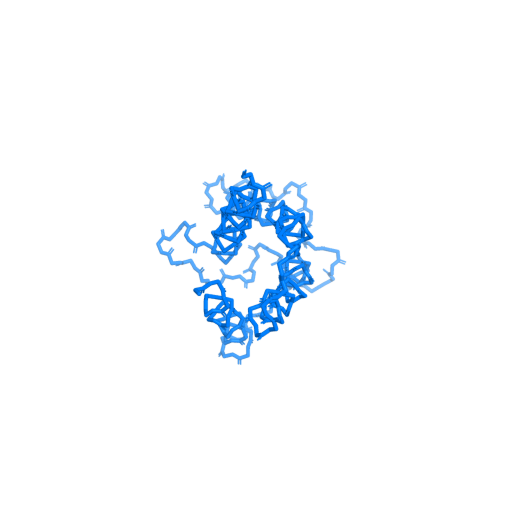 23.932 -1.163 -14.072 1.00 50.47 84 GLN A C 1
ATOM 663 O O . GLN A 1 84 ? 24.232 -0.916 -12.903 1.00 50.47 84 GLN A O 1
ATOM 668 N N . GLU A 1 85 ? 23.069 -2.122 -14.416 1.00 54.22 85 GLU A N 1
ATOM 669 C CA . GLU A 1 85 ? 22.266 -2.888 -13.457 1.00 54.22 85 GLU A CA 1
ATOM 670 C C . GLU A 1 85 ? 23.149 -3.537 -12.372 1.00 54.22 85 GLU A C 1
ATOM 672 O O . GLU A 1 85 ? 24.029 -4.339 -12.671 1.00 54.22 85 GLU A O 1
ATOM 677 N N . ILE A 1 86 ? 22.933 -3.168 -11.102 1.00 48.91 86 ILE A N 1
ATOM 678 C CA . ILE A 1 86 ? 23.707 -3.692 -9.957 1.00 48.91 86 ILE A CA 1
ATOM 679 C C . ILE A 1 86 ? 23.206 -5.096 -9.561 1.00 48.91 86 ILE A C 1
ATOM 681 O O . ILE A 1 86 ? 23.933 -5.872 -8.945 1.00 48.91 86 ILE A O 1
ATOM 685 N N . LEU A 1 87 ? 21.974 -5.445 -9.940 1.00 47.56 87 LEU A N 1
ATOM 686 C CA . LEU A 1 87 ? 21.384 -6.770 -9.767 1.00 47.56 87 LEU A CA 1
ATOM 687 C C . LEU A 1 87 ? 20.794 -7.245 -11.099 1.00 47.56 87 LEU A C 1
ATOM 689 O O . LEU A 1 87 ? 20.198 -6.422 -11.795 1.00 47.56 87 LEU A O 1
ATOM 693 N N . PRO A 1 88 ? 20.890 -8.548 -11.430 1.00 45.56 88 PRO A N 1
ATOM 694 C CA . PRO A 1 88 ? 20.187 -9.097 -12.579 1.00 45.56 88 PRO A CA 1
ATOM 695 C C . PRO A 1 88 ? 18.693 -8.810 -12.425 1.00 45.56 88 PRO A C 1
ATOM 697 O O . PRO A 1 88 ? 18.077 -9.155 -11.412 1.00 45.56 88 PRO A O 1
ATOM 700 N N . ALA A 1 89 ? 18.126 -8.130 -13.420 1.00 53.59 89 ALA A N 1
ATOM 701 C CA . ALA A 1 89 ? 16.693 -7.984 -13.553 1.00 53.59 89 ALA A CA 1
ATOM 702 C C . ALA A 1 89 ? 16.086 -9.389 -13.672 1.00 53.59 89 ALA A C 1
ATOM 704 O O . ALA A 1 89 ? 16.163 -10.006 -14.727 1.00 53.59 89 ALA A O 1
ATOM 705 N N . SER A 1 90 ? 15.516 -9.870 -12.564 1.00 47.88 90 SER A N 1
ATOM 706 C CA . SER A 1 90 ? 14.847 -11.167 -12.391 1.00 47.88 90 SER A CA 1
ATOM 707 C C . SER A 1 90 ? 15.706 -12.434 -12.568 1.00 47.88 90 SER A C 1
ATOM 709 O O . SER A 1 90 ? 16.628 -12.509 -13.372 1.00 47.88 90 SER A O 1
ATOM 711 N N . CYS A 1 91 ? 15.371 -13.469 -11.789 1.00 46.66 91 CYS A N 1
ATOM 712 C CA . CYS A 1 91 ? 1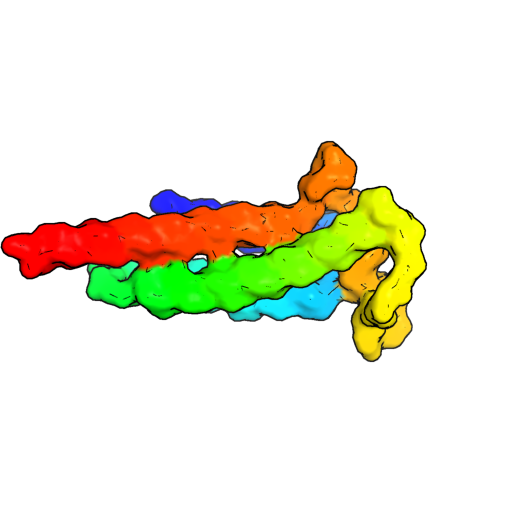5.865 -14.837 -11.990 1.00 46.66 91 CYS A CA 1
ATOM 713 C C . CYS A 1 91 ? 15.049 -15.599 -13.056 1.00 46.66 91 CYS A C 1
ATOM 715 O O . CYS A 1 91 ? 15.291 -16.788 -13.268 1.00 46.66 91 CYS A O 1
ATOM 717 N N . SER A 1 92 ? 14.073 -14.952 -13.701 1.00 43.28 92 SER A N 1
ATOM 718 C CA . SER A 1 92 ? 13.315 -15.514 -14.818 1.00 43.28 92 SER A CA 1
ATOM 719 C C . SER A 1 92 ? 14.076 -15.337 -16.133 1.00 43.28 92 SER A C 1
ATOM 721 O O . SER A 1 92 ? 14.661 -14.293 -16.405 1.00 43.28 92 SER A O 1
ATOM 723 N N . ALA A 1 93 ? 14.069 -16.390 -16.952 1.00 43.34 93 ALA A N 1
ATOM 724 C CA . ALA A 1 93 ? 14.738 -16.443 -18.252 1.00 43.34 93 ALA A CA 1
ATOM 725 C C . ALA A 1 93 ? 14.071 -15.565 -19.333 1.00 43.34 93 ALA A C 1
ATOM 727 O O . ALA A 1 93 ? 14.576 -15.498 -20.453 1.00 43.34 93 ALA A O 1
ATOM 728 N N . ASP A 1 94 ? 12.961 -14.896 -19.003 1.00 48.56 94 ASP A N 1
ATOM 729 C CA . ASP A 1 94 ? 12.181 -14.090 -19.933 1.00 48.56 94 ASP A CA 1
ATOM 730 C C . ASP A 1 94 ? 12.613 -12.612 -19.866 1.00 48.56 94 ASP A C 1
ATOM 732 O O . ASP A 1 94 ? 12.413 -11.947 -18.853 1.00 48.56 94 ASP A O 1
ATOM 736 N N . PRO A 1 95 ? 13.168 -12.030 -20.943 1.00 49.00 95 PRO A N 1
ATOM 737 C CA . PRO A 1 95 ? 13.561 -10.620 -20.948 1.00 49.00 95 PRO A CA 1
ATOM 738 C C . PRO A 1 95 ? 12.370 -9.660 -20.749 1.00 49.00 95 PRO A C 1
ATOM 740 O O . PRO A 1 95 ? 12.554 -8.536 -20.289 1.00 49.00 95 PRO A O 1
ATOM 743 N N . GLU A 1 96 ? 11.140 -10.111 -21.016 1.00 47.03 96 GLU A N 1
ATOM 744 C CA . GLU A 1 96 ? 9.902 -9.347 -20.808 1.00 47.03 96 GLU A CA 1
ATOM 745 C C . GLU A 1 96 ? 9.391 -9.341 -19.354 1.00 47.03 96 GLU A C 1
ATOM 747 O O . GLU A 1 96 ? 8.483 -8.571 -19.041 1.00 47.03 96 GLU A O 1
ATOM 752 N N . SER A 1 97 ? 9.954 -10.146 -18.443 1.00 50.31 97 SER A N 1
ATOM 753 C CA . SER A 1 97 ? 9.646 -10.104 -16.998 1.00 50.31 97 SER A CA 1
ATOM 754 C C . SER A 1 97 ? 10.597 -9.196 -16.208 1.00 50.31 97 SER A C 1
ATOM 756 O O . SER A 1 97 ? 10.445 -9.035 -14.989 1.00 50.31 97 SER A O 1
ATOM 758 N N . SER A 1 98 ? 11.553 -8.566 -16.899 1.00 53.75 98 SER A N 1
ATOM 759 C CA . SER A 1 98 ? 12.519 -7.651 -16.308 1.00 53.75 98 SER A CA 1
ATOM 760 C C . SER A 1 98 ? 11.803 -6.540 -15.543 1.00 53.75 98 SER A C 1
ATOM 762 O O . SER A 1 98 ? 11.124 -5.676 -16.104 1.00 53.75 98 SER A O 1
ATOM 764 N N . CYS A 1 99 ? 12.038 -6.517 -14.228 1.00 55.78 99 CYS A N 1
ATOM 765 C CA . CYS A 1 99 ? 11.488 -5.532 -13.291 1.00 55.78 99 CYS A CA 1
ATOM 766 C C . CYS A 1 99 ? 11.820 -4.084 -13.662 1.00 55.78 99 CYS A C 1
ATOM 768 O O . CYS A 1 99 ? 11.266 -3.159 -13.085 1.00 55.78 99 CYS A O 1
ATOM 770 N N . VAL A 1 100 ? 12.724 -3.893 -14.624 1.00 54.84 100 VAL A N 1
ATOM 771 C CA . VAL A 1 100 ? 13.218 -2.593 -15.040 1.00 54.84 100 VAL A CA 1
ATOM 772 C C . VAL A 1 100 ? 13.039 -2.324 -16.541 1.00 54.84 100 VAL A C 1
ATOM 774 O O . VAL A 1 100 ? 13.379 -1.229 -16.983 1.00 54.84 100 VAL A O 1
ATOM 777 N N . GLN A 1 101 ? 12.538 -3.276 -17.344 1.00 50.44 101 GLN A N 1
ATOM 778 C CA . GLN A 1 101 ? 12.144 -3.043 -18.748 1.00 50.44 101 GLN A CA 1
ATOM 779 C C . GLN A 1 101 ? 10.626 -2.911 -18.921 1.00 50.44 101 GLN A C 1
ATOM 781 O O . GLN A 1 101 ? 10.189 -2.143 -19.774 1.00 50.44 101 GLN A O 1
ATOM 786 N N . THR A 1 102 ? 9.810 -3.594 -18.114 1.00 48.12 102 THR A N 1
ATOM 787 C CA . THR A 1 102 ? 8.406 -3.860 -18.488 1.00 48.12 102 THR A CA 1
ATOM 788 C C . THR A 1 102 ? 7.385 -2.795 -18.090 1.00 48.12 102 THR A C 1
ATOM 790 O O . THR A 1 102 ? 6.197 -3.077 -17.975 1.00 48.12 102 THR A O 1
ATOM 793 N N . THR A 1 103 ? 7.767 -1.532 -17.918 1.00 48.88 103 THR A N 1
ATOM 794 C CA . THR A 1 103 ? 6.749 -0.488 -17.707 1.00 48.88 103 THR A CA 1
ATOM 795 C C . THR A 1 103 ? 7.055 0.759 -18.516 1.00 48.88 103 THR A C 1
ATOM 797 O O . THR A 1 103 ? 7.611 1.731 -18.008 1.00 48.88 103 THR A O 1
ATOM 800 N N . GLY A 1 104 ? 6.610 0.755 -19.773 1.00 48.78 104 GLY A N 1
ATOM 801 C CA . GLY A 1 104 ? 6.460 1.945 -20.617 1.00 48.78 104 GLY A CA 1
ATOM 802 C C . GLY A 1 104 ? 5.335 2.885 -20.155 1.00 48.78 104 GLY A C 1
ATOM 803 O O . GLY A 1 104 ? 4.631 3.449 -20.982 1.00 48.78 104 GLY A O 1
ATOM 804 N N . VAL A 1 105 ? 5.134 3.034 -18.842 1.00 51.69 105 VAL A N 1
ATOM 805 C CA . VAL A 1 105 ? 4.184 3.984 -18.248 1.00 51.69 105 VAL A CA 1
ATOM 806 C C . VAL A 1 105 ? 4.974 4.875 -17.300 1.00 51.69 105 VAL A C 1
ATOM 808 O O . VAL A 1 105 ? 4.969 4.698 -16.085 1.00 51.69 105 VAL A O 1
ATOM 811 N N . MET A 1 106 ? 5.721 5.805 -17.886 1.00 52.69 106 MET A N 1
ATOM 812 C CA . MET A 1 106 ? 6.274 6.945 -17.169 1.00 52.69 106 MET A CA 1
ATOM 813 C C . MET A 1 106 ? 5.317 8.107 -17.397 1.00 52.69 106 MET A C 1
ATOM 815 O O . MET A 1 106 ? 5.255 8.668 -18.487 1.00 52.69 106 MET A O 1
ATOM 819 N N . VAL A 1 107 ? 4.530 8.447 -16.382 1.00 54.28 107 VAL A N 1
ATOM 820 C CA . VAL A 1 107 ? 3.766 9.696 -16.401 1.00 54.28 107 VAL A CA 1
ATOM 821 C C . VAL A 1 107 ? 4.677 10.746 -15.755 1.00 54.28 107 VAL A C 1
ATOM 823 O O . VAL A 1 107 ? 5.172 10.531 -14.653 1.00 54.28 107 VAL A O 1
ATOM 826 N N . PHE A 1 108 ? 4.970 11.853 -16.440 1.00 51.28 108 PHE A N 1
ATOM 827 C CA . PHE A 1 108 ? 5.899 12.900 -15.966 1.00 51.28 108 PHE A CA 1
ATOM 828 C C . PHE A 1 108 ? 7.370 12.476 -15.727 1.00 51.28 108 PHE A C 1
ATOM 830 O O . PHE A 1 108 ? 8.039 13.132 -14.938 1.00 51.28 108 PHE A O 1
ATOM 837 N N . ASP A 1 109 ? 7.892 11.404 -16.340 1.00 55.72 109 ASP A N 1
ATOM 838 C CA . ASP A 1 109 ? 9.294 10.920 -16.196 1.00 55.72 109 ASP A CA 1
ATOM 839 C C . ASP A 1 109 ? 9.768 10.532 -14.771 1.00 55.72 109 ASP A C 1
ATOM 841 O O . ASP A 1 109 ? 10.867 10.006 -14.602 1.00 55.72 109 ASP A O 1
ATOM 845 N N . PHE A 1 110 ? 8.931 10.705 -13.741 1.00 58.16 110 PHE A N 1
ATOM 846 C CA . PHE A 1 110 ? 9.225 10.339 -12.344 1.00 58.16 110 PHE A CA 1
ATOM 847 C C . PHE A 1 110 ? 8.136 9.469 -11.702 1.00 58.16 110 PHE A C 1
ATOM 849 O O . PHE A 1 110 ? 8.394 8.759 -10.726 1.00 58.16 110 PHE A O 1
ATOM 856 N N . LEU A 1 111 ? 6.909 9.505 -12.234 1.00 66.50 111 LEU A N 1
ATOM 857 C CA . LEU A 1 111 ? 5.781 8.774 -11.674 1.00 66.50 111 LEU A CA 1
ATOM 858 C C . LEU A 1 111 ? 5.758 7.352 -12.246 1.00 66.50 111 LEU A C 1
ATOM 860 O O . LEU A 1 111 ? 5.251 7.100 -13.339 1.00 66.50 111 LEU A O 1
ATOM 864 N N . THR A 1 112 ? 6.341 6.426 -11.491 1.00 72.00 112 THR A N 1
ATOM 865 C CA . THR A 1 112 ? 6.371 4.996 -11.818 1.00 72.00 112 THR A CA 1
ATOM 866 C C . THR A 1 112 ? 5.295 4.235 -11.040 1.00 72.00 112 THR A C 1
ATOM 868 O O . THR A 1 112 ? 4.829 4.673 -9.985 1.00 72.00 112 THR A O 1
ATOM 871 N N . ILE A 1 113 ? 4.909 3.059 -11.535 1.00 72.44 113 ILE A N 1
ATOM 872 C CA . ILE A 1 113 ? 3.959 2.157 -10.863 1.00 72.44 113 ILE A CA 1
ATOM 873 C C . ILE A 1 113 ? 4.340 1.873 -9.389 1.00 72.44 113 ILE A C 1
ATOM 875 O O . ILE A 1 113 ? 3.476 2.039 -8.522 1.00 72.44 113 ILE A O 1
ATOM 879 N N . PRO A 1 114 ? 5.599 1.523 -9.039 1.00 73.75 114 PRO A N 1
ATOM 880 C CA . PRO A 1 114 ? 5.979 1.321 -7.636 1.00 73.75 114 PRO A CA 1
ATOM 881 C C . PRO A 1 114 ? 5.850 2.585 -6.774 1.00 73.75 114 PRO A C 1
ATOM 883 O O . PRO A 1 114 ? 5.550 2.481 -5.584 1.00 73.75 114 PRO A O 1
ATOM 886 N N . PHE A 1 115 ? 6.014 3.780 -7.351 1.00 79.31 115 PHE A N 1
ATOM 887 C CA . PHE A 1 115 ? 5.807 5.037 -6.630 1.00 79.31 115 PHE A CA 1
ATOM 888 C C . PHE A 1 115 ? 4.329 5.270 -6.293 1.00 79.31 115 PHE A C 1
ATOM 890 O O . PHE A 1 115 ? 3.995 5.635 -5.166 1.00 79.31 115 PHE A O 1
ATOM 897 N N . MET A 1 116 ? 3.425 4.991 -7.236 1.00 78.62 116 MET A N 1
ATOM 898 C CA . MET A 1 116 ? 1.983 5.049 -6.975 1.00 78.62 116 MET A CA 1
ATOM 899 C C . MET A 1 116 ? 1.578 4.080 -5.855 1.00 78.62 116 MET A C 1
ATOM 901 O O . MET A 1 116 ? 0.840 4.462 -4.945 1.00 78.62 116 MET A O 1
ATOM 905 N N . ALA A 1 117 ? 2.109 2.853 -5.869 1.00 80.06 117 ALA A N 1
ATOM 906 C CA . ALA A 1 117 ? 1.875 1.878 -4.805 1.00 80.06 117 ALA A CA 1
ATOM 907 C C . ALA A 1 117 ? 2.403 2.368 -3.444 1.00 80.06 117 ALA A C 1
ATOM 909 O O . ALA A 1 117 ? 1.736 2.203 -2.423 1.00 80.06 117 ALA A O 1
ATOM 910 N N . LEU A 1 118 ? 3.574 3.016 -3.417 1.00 85.12 118 LEU A N 1
ATOM 911 C CA . LEU A 1 118 ? 4.141 3.598 -2.199 1.00 85.12 118 LEU A CA 1
ATOM 912 C C . LEU A 1 118 ? 3.209 4.647 -1.572 1.00 85.12 118 LEU A C 1
ATOM 914 O O . LEU A 1 118 ? 2.987 4.614 -0.362 1.00 85.12 118 LEU A O 1
ATOM 918 N N . ILE A 1 119 ? 2.626 5.537 -2.382 1.00 86.06 119 ILE A N 1
ATOM 919 C CA . ILE A 1 119 ? 1.666 6.546 -1.906 1.00 86.06 119 ILE A CA 1
ATOM 920 C C . ILE A 1 119 ? 0.463 5.870 -1.239 1.00 86.06 119 ILE A C 1
ATOM 922 O O . ILE A 1 119 ? 0.044 6.286 -0.157 1.00 86.06 119 ILE A O 1
ATOM 926 N N . VAL A 1 120 ? -0.068 4.805 -1.847 1.00 84.00 120 VAL A N 1
ATOM 927 C CA . VAL A 1 120 ? -1.199 4.051 -1.286 1.00 84.00 120 VAL A CA 1
ATOM 928 C C . VAL A 1 120 ? -0.823 3.416 0.055 1.00 84.00 120 VAL A C 1
ATOM 930 O O . VAL A 1 120 ? -1.572 3.562 1.021 1.00 84.00 120 VAL A O 1
ATOM 933 N N . PHE A 1 121 ? 0.344 2.773 0.166 1.00 85.81 121 PHE A N 1
ATOM 934 C CA . PHE A 1 121 ? 0.782 2.186 1.437 1.00 85.81 121 PHE A CA 1
ATOM 935 C C . PHE A 1 121 ? 0.983 3.239 2.533 1.00 85.81 121 PHE A C 1
ATOM 937 O O . PHE A 1 121 ? 0.529 3.034 3.657 1.00 85.81 121 PHE A O 1
ATOM 944 N N . ILE A 1 122 ? 1.588 4.389 2.216 1.00 88.56 122 ILE A N 1
ATOM 945 C CA . ILE A 1 122 ? 1.741 5.502 3.168 1.00 88.56 122 ILE A CA 1
ATOM 946 C C . ILE A 1 122 ? 0.371 6.000 3.634 1.00 88.56 122 ILE A C 1
ATOM 948 O O . ILE A 1 122 ? 0.156 6.194 4.832 1.00 88.56 122 ILE A O 1
ATOM 952 N N . PHE A 1 123 ? -0.576 6.157 2.709 1.00 86.94 123 PHE A N 1
ATOM 953 C CA . PHE A 1 123 ? -1.933 6.578 3.036 1.00 86.94 123 PHE A CA 1
ATOM 954 C C . PHE A 1 123 ? -2.633 5.583 3.976 1.00 86.94 123 PHE A C 1
ATOM 956 O O . PHE A 1 123 ? -3.254 5.983 4.962 1.00 86.94 123 PHE A O 1
ATOM 963 N N . VAL A 1 124 ? -2.484 4.278 3.731 1.00 85.50 124 VAL A N 1
ATOM 964 C CA . VAL A 1 124 ? -3.024 3.219 4.597 1.00 85.50 124 VAL A CA 1
ATOM 965 C C . VAL A 1 124 ? -2.381 3.234 5.987 1.00 85.50 124 VAL A C 1
ATOM 967 O O . VAL A 1 124 ? -3.096 3.104 6.985 1.00 85.50 124 VAL A O 1
ATOM 970 N N . ILE A 1 125 ? -1.059 3.414 6.082 1.00 87.75 125 ILE A N 1
ATOM 971 C CA . ILE A 1 125 ? -0.346 3.535 7.366 1.00 87.75 125 ILE A CA 1
ATOM 972 C C . ILE A 1 125 ? -0.882 4.736 8.147 1.00 87.75 125 ILE A C 1
ATOM 974 O O . ILE A 1 125 ? -1.210 4.611 9.328 1.00 87.75 125 ILE A O 1
ATOM 978 N N . TRP A 1 126 ? -1.033 5.881 7.479 1.00 88.00 126 TRP A N 1
ATOM 979 C CA . TRP A 1 126 ? -1.524 7.109 8.096 1.00 88.00 126 TRP A CA 1
ATOM 980 C C . TRP A 1 126 ? -2.948 6.947 8.639 1.00 88.00 126 TRP A C 1
ATOM 982 O O . TRP A 1 126 ? -3.216 7.254 9.801 1.00 88.00 126 TRP A O 1
ATOM 992 N N . MET A 1 127 ? -3.846 6.356 7.848 1.00 84.50 127 MET A N 1
ATOM 993 C CA . MET A 1 127 ? -5.211 6.049 8.286 1.00 84.50 127 MET A CA 1
ATOM 994 C C . MET A 1 127 ? -5.245 5.039 9.440 1.00 84.50 127 MET A C 1
ATOM 996 O O . MET A 1 127 ? -6.046 5.183 10.365 1.00 84.50 127 MET A O 1
ATOM 1000 N N . SER A 1 128 ? -4.364 4.036 9.424 1.00 85.44 128 SER A N 1
ATOM 1001 C CA . SER A 1 128 ? -4.253 3.047 10.505 1.00 85.44 128 SER A CA 1
ATOM 1002 C C . SER A 1 128 ? -3.781 3.686 11.813 1.00 85.44 128 SER A C 1
ATOM 1004 O O . SER A 1 128 ? -4.291 3.359 12.886 1.00 85.44 128 SER A O 1
ATOM 1006 N N . PHE A 1 129 ? -2.850 4.638 11.735 1.00 86.56 129 PHE A N 1
ATOM 1007 C CA . PHE A 1 129 ? -2.383 5.405 12.886 1.00 86.56 129 PHE A CA 1
ATOM 1008 C C . PHE A 1 129 ? -3.495 6.283 13.478 1.00 86.56 129 PHE A C 1
ATOM 1010 O O . PHE A 1 129 ? -3.744 6.226 14.683 1.00 86.56 129 PHE A O 1
ATOM 1017 N N . LEU A 1 130 ? -4.225 7.021 12.633 1.00 86.50 130 LEU A N 1
ATOM 1018 C CA . LEU A 1 130 ? -5.370 7.834 13.061 1.00 86.50 130 LEU A CA 1
ATOM 1019 C C . LEU A 1 130 ? -6.456 6.986 13.737 1.00 86.50 130 LEU A C 1
ATOM 1021 O O . LEU A 1 130 ? -6.981 7.377 14.779 1.00 86.50 130 LEU A O 1
ATOM 1025 N N . ALA A 1 131 ? -6.748 5.799 13.196 1.00 84.00 131 ALA A N 1
ATOM 1026 C CA . ALA A 1 131 ? -7.684 4.860 13.809 1.00 84.00 131 ALA A CA 1
ATOM 1027 C C . ALA A 1 131 ? -7.212 4.393 15.199 1.00 84.00 131 ALA A C 1
ATOM 1029 O O . ALA A 1 131 ? -8.015 4.318 16.127 1.00 84.00 131 ALA A O 1
ATOM 1030 N N . GLY A 1 132 ? -5.913 4.127 15.375 1.00 81.75 132 GLY A N 1
ATOM 1031 C CA . GLY A 1 132 ? -5.337 3.791 16.680 1.00 81.75 132 GLY A CA 1
ATOM 1032 C C . GLY A 1 132 ? -5.447 4.932 17.699 1.00 81.75 132 GLY A C 1
ATOM 1033 O O . GLY A 1 132 ? -5.826 4.697 18.848 1.00 81.75 132 GLY A O 1
ATOM 1034 N N . CYS A 1 133 ? -5.175 6.171 17.279 1.00 82.62 133 CYS A N 1
ATOM 1035 C CA . CYS A 1 133 ? -5.349 7.362 18.115 1.00 82.62 133 CYS A CA 1
ATOM 1036 C C . CYS A 1 133 ? -6.810 7.567 18.536 1.00 82.62 133 CYS A C 1
ATOM 1038 O O . CYS A 1 133 ? -7.068 7.816 19.712 1.00 82.62 133 CYS A O 1
ATOM 1040 N N . ALA A 1 134 ? -7.761 7.412 17.610 1.00 82.50 134 ALA A N 1
ATOM 1041 C CA . ALA A 1 134 ? -9.186 7.536 17.905 1.00 82.50 134 ALA A CA 1
ATOM 1042 C C . ALA A 1 134 ? -9.641 6.504 18.950 1.00 82.50 134 ALA A C 1
ATOM 1044 O O . ALA A 1 134 ? -10.250 6.871 19.947 1.00 82.50 134 ALA A O 1
ATOM 1045 N N . LEU A 1 135 ? -9.259 5.231 18.795 1.00 80.38 135 LEU A N 1
ATOM 1046 C CA . LEU A 1 135 ? -9.616 4.180 19.759 1.00 80.38 135 LEU A CA 1
ATOM 1047 C C . LEU A 1 135 ? -9.026 4.412 21.155 1.00 80.38 135 LEU A C 1
ATOM 1049 O O . LEU A 1 135 ? -9.653 4.052 22.148 1.00 80.38 135 LEU A O 1
ATOM 1053 N N . LYS A 1 136 ? -7.837 5.017 21.248 1.00 78.31 136 LYS A N 1
ATOM 1054 C CA . LYS A 1 136 ? -7.223 5.367 22.536 1.00 78.31 136 LYS A CA 1
ATOM 1055 C C . LYS A 1 136 ? -7.964 6.504 23.245 1.00 78.31 136 LYS A C 1
ATOM 1057 O O . LYS A 1 136 ? -8.001 6.510 24.470 1.00 78.31 136 LYS A O 1
ATOM 1062 N N . ASN A 1 137 ? -8.530 7.446 22.491 1.00 77.06 137 ASN A N 1
ATOM 1063 C CA . ASN A 1 137 ? -9.295 8.562 23.046 1.00 77.06 137 ASN A CA 1
ATOM 1064 C C . ASN A 1 137 ? -10.672 8.125 23.561 1.00 77.06 137 ASN A C 1
ATOM 1066 O O . ASN A 1 137 ? -11.103 8.631 24.583 1.00 77.06 137 ASN A O 1
ATOM 1070 N N . GLU A 1 138 ? -11.325 7.166 22.902 1.00 74.06 138 GLU A N 1
ATOM 1071 C CA . GLU A 1 138 ? -12.616 6.599 23.339 1.00 74.06 138 GLU A CA 1
ATOM 1072 C C . GLU A 1 138 ? -12.496 5.728 24.605 1.00 74.06 138 GLU A C 1
ATOM 1074 O O . GLU A 1 138 ? -13.477 5.488 25.300 1.00 74.06 138 GLU A O 1
ATOM 1079 N N . ALA A 1 139 ? -11.300 5.204 24.887 1.00 69.69 139 ALA A N 1
ATOM 1080 C CA . ALA A 1 139 ? -11.035 4.347 26.043 1.00 69.69 139 ALA A CA 1
ATOM 1081 C C . ALA A 1 139 ? -10.688 5.126 27.328 1.00 69.69 139 ALA A C 1
ATOM 1083 O O . ALA A 1 139 ? -10.382 4.501 28.345 1.00 69.69 139 ALA A O 1
ATOM 1084 N N . LYS A 1 140 ? -10.662 6.461 27.271 1.00 58.34 140 LYS A N 1
ATOM 1085 C CA . LYS A 1 140 ? -10.259 7.353 28.361 1.00 58.34 140 LYS A CA 1
ATOM 1086 C C . LYS A 1 140 ? -11.442 8.190 28.825 1.00 58.34 140 LYS A C 1
ATOM 1088 O O . LYS A 1 140 ? -11.533 8.392 30.054 1.00 58.34 140 LYS A O 1
#